Protein AF-A0A498QRJ2-F1 (afdb_monomer_lite)

Foldseek 3Di:
DEKEWDDFDADPDDDQLRTQKTWIADPVPRDIDMDGFVVVLCCVVPVVYWYWYADPVGDIDTWDWDDDPDDDIGIDD

Structure (mmCIF, N/CA/C/O backbone):
data_AF-A0A498QRJ2-F1
#
_entry.id   AF-A0A498QRJ2-F1
#
loop_
_atom_site.group_PDB
_atom_site.id
_atom_site.type_symbol
_atom_site.label_atom_id
_atom_site.label_alt_id
_atom_site.label_comp_id
_atom_site.label_asym_id
_atom_site.label_entity_id
_atom_site.label_seq_id
_atom_site.pdbx_PDB_ins_code
_atom_site.Cartn_x
_atom_site.Cartn_y
_atom_site.Cartn_z
_atom_site.occupancy
_atom_site.B_iso_or_equiv
_atom_site.auth_seq_id
_atom_site.auth_comp_id
_atom_site.auth_asym_id
_atom_site.auth_atom_id
_atom_site.pdbx_PDB_model_num
ATOM 1 N N . MET A 1 1 ? -10.928 -4.305 7.669 1.00 83.88 1 MET A N 1
ATOM 2 C CA . MET A 1 1 ? -10.483 -2.938 8.034 1.00 83.88 1 MET A CA 1
ATOM 3 C C . MET A 1 1 ? -9.966 -2.251 6.773 1.00 83.88 1 MET A C 1
ATOM 5 O O . MET A 1 1 ? -9.367 -2.951 5.963 1.00 83.88 1 MET A O 1
ATOM 9 N N . ALA A 1 2 ? -10.210 -0.950 6.565 1.00 93.62 2 ALA A N 1
ATOM 10 C CA . ALA A 1 2 ? -9.702 -0.227 5.395 1.00 93.62 2 ALA A CA 1
ATOM 11 C C . ALA A 1 2 ? -8.857 0.987 5.804 1.00 93.62 2 ALA A C 1
ATOM 13 O O . ALA A 1 2 ? -9.278 1.739 6.677 1.00 93.62 2 ALA A O 1
ATOM 14 N N . ILE A 1 3 ? -7.702 1.181 5.167 1.00 97.00 3 ILE A N 1
ATOM 15 C CA . ILE A 1 3 ? -6.817 2.331 5.397 1.00 97.00 3 ILE A CA 1
ATOM 16 C C . ILE A 1 3 ? -6.697 3.184 4.131 1.00 97.00 3 ILE A C 1
ATOM 18 O O . ILE A 1 3 ? -6.647 2.662 3.014 1.00 97.00 3 ILE A O 1
ATOM 22 N N . ARG A 1 4 ? -6.620 4.503 4.307 1.00 97.38 4 ARG A N 1
ATOM 23 C CA . ARG A 1 4 ? -6.293 5.454 3.243 1.00 97.38 4 ARG A CA 1
ATOM 24 C C . ARG A 1 4 ? -4.798 5.730 3.269 1.00 97.38 4 ARG A C 1
ATOM 26 O O . ARG A 1 4 ? -4.296 6.230 4.274 1.00 97.38 4 ARG A O 1
ATOM 33 N N . ILE A 1 5 ? -4.101 5.439 2.177 1.00 97.38 5 ILE A N 1
ATOM 34 C CA . ILE A 1 5 ? -2.690 5.798 2.009 1.00 97.38 5 ILE A CA 1
ATOM 35 C C . ILE A 1 5 ? -2.602 7.303 1.744 1.00 97.38 5 ILE A C 1
ATOM 37 O O . ILE A 1 5 ? -3.286 7.820 0.863 1.00 97.38 5 ILE A O 1
ATOM 41 N N . THR A 1 6 ? -1.775 8.003 2.518 1.00 96.69 6 THR A N 1
ATOM 42 C CA . THR A 1 6 ? -1.644 9.469 2.474 1.00 96.69 6 THR A CA 1
ATOM 43 C C . THR A 1 6 ? -0.296 9.933 1.942 1.00 96.69 6 THR A C 1
ATOM 45 O O . THR A 1 6 ? -0.208 11.016 1.372 1.00 96.69 6 THR A O 1
ATOM 48 N N . ALA A 1 7 ? 0.755 9.127 2.099 1.00 95.38 7 ALA A N 1
ATOM 49 C CA . ALA A 1 7 ? 2.071 9.411 1.541 1.00 95.38 7 ALA A CA 1
ATOM 50 C C . ALA A 1 7 ? 2.860 8.123 1.296 1.00 95.38 7 ALA A C 1
ATOM 52 O O . ALA A 1 7 ? 2.617 7.089 1.924 1.00 95.38 7 ALA A O 1
ATOM 53 N N . ILE A 1 8 ? 3.854 8.212 0.416 1.00 96.44 8 ILE A N 1
ATOM 54 C CA . ILE A 1 8 ? 4.807 7.139 0.132 1.00 96.44 8 ILE A CA 1
ATOM 55 C C . ILE A 1 8 ? 6.232 7.681 0.166 1.00 96.44 8 ILE A C 1
ATOM 57 O O . ILE A 1 8 ? 6.481 8.847 -0.138 1.00 96.44 8 ILE A O 1
ATOM 61 N N . ARG A 1 9 ? 7.185 6.817 0.512 1.00 96.00 9 ARG A N 1
ATOM 62 C CA . ARG A 1 9 ? 8.617 7.078 0.365 1.00 96.00 9 ARG A CA 1
ATOM 63 C C . ARG A 1 9 ? 9.179 6.165 -0.701 1.00 96.00 9 ARG A C 1
ATOM 65 O O . ARG A 1 9 ? 9.084 4.943 -0.580 1.00 96.00 9 ARG A O 1
ATOM 72 N N . LEU A 1 10 ? 9.817 6.768 -1.691 1.00 94.81 10 LEU A N 1
ATOM 73 C CA . LEU A 1 10 ? 10.503 6.074 -2.770 1.00 94.81 10 LEU A CA 1
ATOM 74 C C . LEU A 1 10 ? 12.013 6.050 -2.501 1.00 94.81 10 LEU A C 1
ATOM 76 O O . LEU A 1 10 ? 12.554 6.984 -1.906 1.00 94.81 10 LEU A O 1
ATOM 80 N N . SER A 1 11 ? 12.686 4.971 -2.899 1.00 94.44 11 SER A N 1
ATOM 81 C CA . SER A 1 11 ? 14.149 4.871 -2.871 1.00 94.44 11 SER A CA 1
ATOM 82 C C . SER A 1 11 ? 14.662 4.013 -4.028 1.00 94.44 11 SER A C 1
ATOM 84 O O . SER A 1 11 ? 14.142 2.926 -4.282 1.00 94.44 11 SER A O 1
ATOM 86 N N . GLY A 1 12 ? 15.699 4.492 -4.720 1.00 90.88 12 GLY A N 1
ATOM 87 C CA . GLY A 1 12 ? 16.314 3.789 -5.852 1.00 90.88 12 GLY A CA 1
ATOM 88 C C . GLY A 1 12 ? 15.528 3.851 -7.169 1.00 90.88 12 GLY A C 1
ATOM 89 O O . GLY A 1 12 ? 15.873 3.118 -8.087 1.00 90.88 12 GLY A O 1
ATOM 90 N N . GLY A 1 13 ? 14.491 4.693 -7.260 1.00 91.38 13 GLY A N 1
ATOM 91 C CA . GLY A 1 13 ? 13.668 4.910 -8.455 1.00 91.38 13 GLY A CA 1
ATOM 92 C C . GLY A 1 13 ? 12.373 5.665 -8.129 1.00 91.38 13 GLY A C 1
ATOM 93 O O . GLY A 1 13 ? 12.135 6.002 -6.967 1.00 91.38 13 GLY A O 1
ATOM 94 N N . THR A 1 14 ? 11.550 5.949 -9.142 1.00 90.50 14 THR A N 1
ATOM 95 C CA . THR A 1 14 ? 10.315 6.756 -9.010 1.00 90.50 14 THR A CA 1
ATOM 96 C C . THR A 1 14 ? 9.021 5.951 -9.109 1.00 90.50 14 THR A C 1
ATOM 98 O O . THR A 1 14 ? 7.951 6.473 -8.812 1.00 90.50 14 THR A O 1
ATOM 101 N N . ASP A 1 15 ? 9.106 4.684 -9.507 1.00 91.31 15 ASP A N 1
ATOM 102 C CA . ASP A 1 15 ? 7.935 3.836 -9.715 1.00 91.31 15 ASP A CA 1
ATOM 103 C C . ASP A 1 15 ? 7.508 3.092 -8.442 1.00 91.31 15 ASP A C 1
ATOM 105 O O . ASP A 1 15 ? 8.255 2.960 -7.472 1.00 91.31 15 ASP A O 1
ATOM 109 N N . HIS A 1 16 ? 6.304 2.520 -8.461 1.00 89.00 16 HIS A N 1
ATOM 110 C CA . HIS A 1 16 ? 5.739 1.749 -7.348 1.00 89.00 16 HIS A CA 1
ATOM 111 C C . HIS A 1 16 ? 6.632 0.620 -6.772 1.00 89.00 16 HIS A C 1
ATOM 113 O O . HIS A 1 16 ? 6.620 0.414 -5.551 1.00 89.00 16 HIS A O 1
ATOM 119 N N . PRO A 1 17 ? 7.456 -0.098 -7.566 1.00 90.88 17 PRO A N 1
ATOM 120 C CA . PRO A 1 17 ? 8.420 -1.064 -7.032 1.00 90.88 17 PRO A CA 1
ATOM 121 C C . PRO A 1 17 ? 9.505 -0.449 -6.135 1.00 90.88 17 PRO A C 1
ATOM 123 O O . PRO A 1 17 ? 10.189 -1.181 -5.423 1.00 90.88 17 PRO A O 1
ATOM 126 N N . HIS A 1 18 ? 9.655 0.874 -6.122 1.00 93.31 18 HIS A N 1
ATOM 127 C CA . HIS A 1 18 ? 10.608 1.593 -5.276 1.00 93.31 18 HIS A CA 1
ATOM 128 C C . HIS A 1 18 ? 9.988 2.126 -3.983 1.00 93.31 18 HIS A C 1
ATOM 130 O O . HIS A 1 18 ? 10.678 2.768 -3.189 1.00 93.31 18 HIS A O 1
ATOM 136 N N . ILE A 1 19 ? 8.704 1.847 -3.729 1.00 94.94 19 ILE A N 1
ATOM 137 C CA . ILE A 1 19 ? 8.060 2.195 -2.462 1.00 94.94 19 ILE A CA 1
ATOM 138 C C . ILE A 1 19 ? 8.727 1.412 -1.331 1.00 94.94 19 ILE A C 1
ATOM 140 O O . ILE A 1 19 ? 8.706 0.183 -1.293 1.00 94.94 19 ILE A O 1
ATOM 144 N N . THR A 1 20 ? 9.293 2.146 -0.381 1.00 95.62 20 THR A N 1
ATOM 145 C CA . THR A 1 20 ? 9.953 1.598 0.811 1.00 95.62 20 THR A CA 1
ATOM 146 C C . THR A 1 20 ? 9.103 1.766 2.062 1.00 95.62 20 THR A C 1
ATOM 148 O O . THR A 1 20 ? 9.129 0.906 2.943 1.00 95.62 20 THR A O 1
ATOM 151 N N . ARG A 1 21 ? 8.317 2.845 2.137 1.00 97.19 21 ARG A N 1
ATOM 152 C CA . ARG A 1 21 ? 7.486 3.180 3.296 1.00 97.19 21 ARG A CA 1
ATOM 153 C C . ARG A 1 21 ? 6.184 3.829 2.851 1.00 97.19 21 ARG A C 1
ATOM 155 O O . ARG A 1 21 ? 6.181 4.567 1.866 1.00 97.19 21 ARG A O 1
ATOM 162 N N . LEU A 1 22 ? 5.106 3.558 3.575 1.00 97.69 22 LEU A N 1
ATOM 163 C CA . LEU A 1 22 ? 3.783 4.124 3.335 1.00 97.69 22 LEU A CA 1
ATOM 164 C C . LEU A 1 22 ? 3.237 4.710 4.632 1.00 97.69 22 LEU A C 1
ATOM 166 O O . LEU A 1 22 ? 3.358 4.083 5.682 1.00 97.69 22 LEU A O 1
ATOM 170 N N . TRP A 1 23 ? 2.616 5.881 4.537 1.00 98.19 23 TRP A N 1
ATOM 171 C CA . TRP A 1 23 ? 1.835 6.492 5.609 1.00 98.19 23 TRP A CA 1
ATOM 172 C C . TRP A 1 23 ? 0.360 6.329 5.307 1.00 98.19 23 TRP A C 1
ATOM 174 O O . TRP A 1 23 ? -0.058 6.386 4.147 1.00 98.19 23 TRP A O 1
ATOM 184 N N . TRP A 1 24 ? -0.420 6.122 6.356 1.00 97.94 24 TRP A N 1
ATOM 185 C CA . TRP A 1 24 ? -1.833 5.836 6.224 1.00 97.94 24 TRP A CA 1
ATOM 186 C C . TRP A 1 24 ? -2.644 6.411 7.379 1.00 97.94 24 TRP A C 1
ATOM 188 O O . TRP A 1 24 ? -2.119 6.712 8.453 1.00 97.94 24 TRP A O 1
ATOM 198 N N . VAL A 1 25 ? -3.944 6.545 7.135 1.00 97.56 25 VAL A N 1
ATOM 199 C CA . VAL A 1 25 ? -4.960 6.859 8.139 1.00 97.56 25 VAL A CA 1
ATOM 200 C C . VAL A 1 25 ? -6.102 5.851 8.047 1.00 97.56 25 VAL A C 1
ATOM 202 O O . VAL A 1 25 ? -6.514 5.469 6.951 1.00 97.56 25 VAL A O 1
ATOM 205 N N . ASN A 1 26 ? -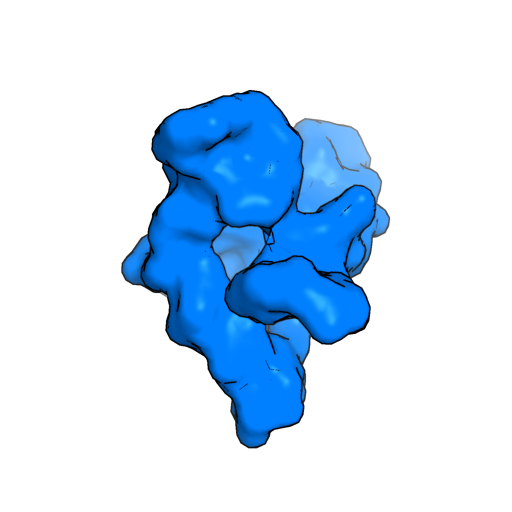6.620 5.411 9.187 1.00 96.12 26 ASN A N 1
ATOM 206 C CA . ASN A 1 26 ? -7.861 4.662 9.278 1.00 96.12 26 ASN A CA 1
ATOM 207 C C . ASN A 1 26 ? -9.021 5.664 9.414 1.00 96.12 26 ASN A C 1
ATOM 209 O O . ASN A 1 26 ? -9.159 6.295 10.461 1.00 96.12 26 ASN A O 1
ATOM 213 N N . PRO A 1 27 ? -9.871 5.837 8.388 1.00 93.44 27 PRO A N 1
ATOM 214 C CA . PRO A 1 27 ? -10.945 6.828 8.416 1.00 93.44 27 PRO A CA 1
ATOM 215 C C . PRO A 1 27 ? -12.041 6.511 9.444 1.00 93.44 27 PRO A C 1
ATOM 217 O O . PRO A 1 27 ? -12.807 7.402 9.792 1.00 93.44 27 PRO A O 1
ATOM 220 N N . ALA A 1 28 ? -12.142 5.265 9.922 1.00 93.75 28 ALA A N 1
ATOM 221 C CA . ALA A 1 28 ? -13.137 4.880 10.923 1.00 93.75 28 ALA A CA 1
ATOM 222 C C . ALA A 1 28 ? -12.709 5.246 12.353 1.00 93.75 28 ALA A C 1
ATOM 224 O O . ALA A 1 28 ? -13.565 5.496 13.197 1.00 93.75 28 ALA A O 1
ATOM 225 N N . THR A 1 29 ? -11.401 5.270 12.629 1.00 95.44 29 THR A N 1
ATOM 226 C CA . THR A 1 29 ? -10.852 5.480 13.982 1.00 95.44 29 THR A CA 1
ATOM 227 C C . THR A 1 29 ? -10.003 6.746 14.108 1.00 95.44 29 THR A C 1
ATOM 229 O O . THR A 1 29 ? -9.667 7.140 15.218 1.00 95.44 29 THR A O 1
ATOM 232 N N . ASN A 1 30 ? -9.661 7.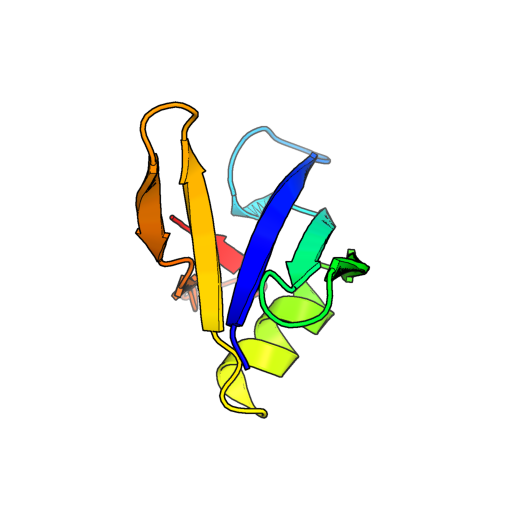399 12.993 1.00 94.19 30 ASN A N 1
ATOM 233 C CA . ASN A 1 30 ? -8.651 8.460 12.893 1.00 94.19 30 ASN A CA 1
ATOM 234 C C . ASN A 1 30 ? -7.235 8.036 13.315 1.00 94.19 30 ASN A C 1
ATOM 236 O O . ASN A 1 30 ? -6.350 8.881 13.451 1.00 94.19 30 ASN A O 1
ATOM 240 N N . GLU A 1 31 ? -6.989 6.736 13.484 1.00 96.44 31 GLU A N 1
ATOM 241 C CA . GLU A 1 31 ? -5.643 6.233 13.732 1.00 96.44 31 GLU A CA 1
ATOM 242 C C . GLU A 1 31 ? -4.762 6.492 12.518 1.00 96.44 31 GLU A C 1
ATOM 244 O O . GLU A 1 31 ? -5.177 6.317 11.372 1.00 96.44 31 GLU A O 1
ATOM 249 N N . THR A 1 32 ? -3.524 6.889 12.775 1.00 97.31 32 THR A N 1
ATOM 250 C CA . THR A 1 32 ? -2.518 7.077 11.736 1.00 97.31 32 THR A CA 1
ATOM 251 C C . THR A 1 32 ? -1.337 6.174 12.014 1.00 97.31 32 THR A C 1
ATOM 253 O O . THR A 1 32 ? -1.051 5.819 13.158 1.00 97.31 32 THR A O 1
ATOM 256 N N . GLY A 1 33 ? -0.639 5.795 10.957 1.00 97.31 33 GLY A N 1
ATOM 257 C CA . GLY A 1 33 ? 0.506 4.916 11.073 1.00 97.31 33 GLY A CA 1
ATOM 258 C C . GLY A 1 33 ? 1.382 4.983 9.843 1.00 97.31 33 GLY A C 1
ATOM 259 O O . GLY A 1 33 ? 1.092 5.672 8.861 1.00 97.31 33 GLY A O 1
ATOM 260 N N . ASN A 1 34 ? 2.501 4.278 9.922 1.00 97.31 34 ASN A N 1
ATOM 261 C CA . ASN A 1 34 ? 3.377 4.104 8.785 1.00 97.31 34 ASN A CA 1
ATOM 262 C C . ASN A 1 34 ? 4.083 2.760 8.867 1.00 97.31 34 ASN A C 1
ATOM 264 O O . ASN A 1 34 ? 4.600 2.385 9.918 1.00 97.31 34 ASN A O 1
ATOM 268 N N . ASN A 1 35 ? 4.116 2.069 7.737 1.00 97.81 35 ASN A N 1
ATOM 269 C CA . ASN A 1 35 ? 4.619 0.710 7.640 1.00 97.81 35 ASN A CA 1
ATOM 270 C C . ASN A 1 35 ? 5.528 0.608 6.410 1.00 97.81 35 ASN A C 1
ATOM 272 O O . ASN A 1 35 ? 5.474 1.425 5.481 1.00 97.81 35 ASN A O 1
ATOM 276 N N . THR A 1 36 ? 6.374 -0.410 6.388 1.00 97.12 36 THR A N 1
ATOM 277 C CA . THR A 1 36 ? 7.099 -0.811 5.185 1.00 97.12 36 THR A CA 1
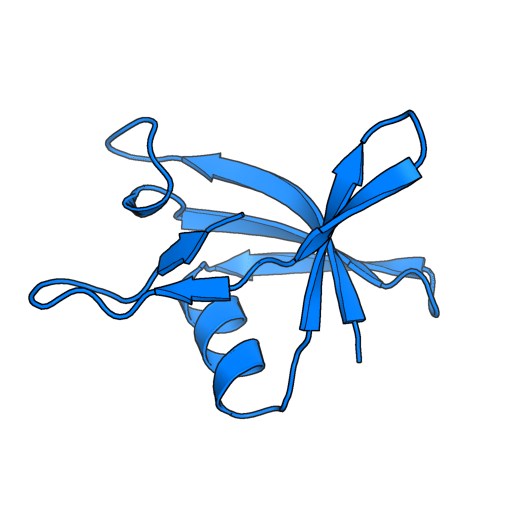ATOM 278 C C . THR A 1 36 ? 6.133 -1.353 4.133 1.00 97.12 36 THR A C 1
ATOM 280 O O . THR A 1 36 ? 5.024 -1.804 4.431 1.00 97.12 36 THR A O 1
ATOM 283 N N . ARG A 1 37 ? 6.572 -1.360 2.870 1.00 95.62 37 ARG A N 1
ATOM 284 C CA . ARG A 1 37 ? 5.801 -1.987 1.787 1.00 95.62 37 ARG A CA 1
ATOM 285 C C . ARG A 1 37 ? 5.481 -3.455 2.082 1.00 95.62 37 ARG A C 1
ATOM 287 O O . ARG A 1 37 ? 4.363 -3.883 1.825 1.00 95.62 37 ARG A O 1
ATOM 294 N N . ALA A 1 38 ? 6.450 -4.208 2.605 1.00 95.38 38 ALA A N 1
ATOM 295 C CA . ALA A 1 38 ? 6.287 -5.634 2.883 1.00 95.38 38 ALA A CA 1
ATOM 296 C C . ALA A 1 38 ? 5.210 -5.894 3.948 1.00 95.38 38 ALA A C 1
ATOM 298 O O . ALA A 1 38 ? 4.388 -6.788 3.773 1.00 95.38 38 ALA A O 1
ATOM 299 N N . GLU A 1 39 ? 5.161 -5.077 5.002 1.00 96.62 39 GLU A N 1
ATOM 300 C CA . GLU A 1 39 ? 4.133 -5.176 6.046 1.00 96.62 39 GLU A CA 1
ATOM 301 C C . GLU A 1 39 ? 2.730 -4.890 5.498 1.00 96.62 39 GLU A C 1
ATOM 303 O O . GLU A 1 39 ? 1.806 -5.644 5.781 1.00 96.62 39 GLU A O 1
ATOM 308 N N . ILE A 1 40 ? 2.561 -3.850 4.670 1.00 95.56 40 ILE A N 1
ATOM 309 C CA . ILE A 1 40 ? 1.253 -3.556 4.056 1.00 95.56 40 ILE A CA 1
ATOM 310 C C . ILE A 1 40 ? 0.832 -4.662 3.082 1.00 95.56 40 ILE A C 1
ATOM 312 O O . ILE A 1 40 ? -0.335 -5.043 3.075 1.00 95.56 40 ILE A O 1
ATOM 316 N N . VAL A 1 41 ? 1.760 -5.198 2.282 1.00 95.44 41 VAL A N 1
ATOM 317 C CA . VAL A 1 41 ? 1.479 -6.348 1.405 1.00 95.44 41 VAL A CA 1
ATOM 318 C C . VAL A 1 41 ? 1.017 -7.548 2.233 1.00 95.44 41 VAL A C 1
ATOM 320 O O . VAL A 1 41 ? -0.033 -8.111 1.940 1.00 95.44 41 VAL A O 1
ATOM 323 N N . SER A 1 42 ? 1.754 -7.900 3.291 1.00 95.56 42 SER A N 1
ATOM 324 C CA . SER A 1 42 ? 1.391 -9.013 4.176 1.00 95.56 42 SER A CA 1
ATOM 325 C C . SER A 1 42 ? 0.019 -8.808 4.815 1.00 95.56 42 SER A C 1
ATOM 327 O O . SER A 1 42 ? -0.774 -9.739 4.868 1.00 95.56 42 SER A O 1
ATOM 329 N N . TRP A 1 43 ? -0.289 -7.592 5.262 1.00 95.88 43 TRP A N 1
ATOM 330 C CA . TRP A 1 43 ? -1.582 -7.264 5.857 1.00 95.88 43 TRP A CA 1
ATOM 331 C C . TRP A 1 43 ? -2.748 -7.380 4.855 1.00 95.88 43 TRP A C 1
ATOM 333 O O . TRP A 1 43 ? -3.815 -7.892 5.196 1.00 95.88 43 TRP A O 1
ATOM 343 N N . ILE A 1 44 ? -2.557 -6.953 3.600 1.00 94.56 44 ILE A N 1
ATOM 344 C CA . ILE A 1 44 ? -3.581 -7.099 2.551 1.00 94.56 44 ILE A CA 1
ATOM 345 C C . ILE A 1 44 ? -3.831 -8.581 2.238 1.00 94.56 44 ILE A C 1
ATOM 347 O O . ILE A 1 44 ? -4.985 -9.007 2.223 1.00 94.56 44 ILE A O 1
ATOM 351 N N . GLU A 1 45 ? -2.769 -9.362 2.034 1.0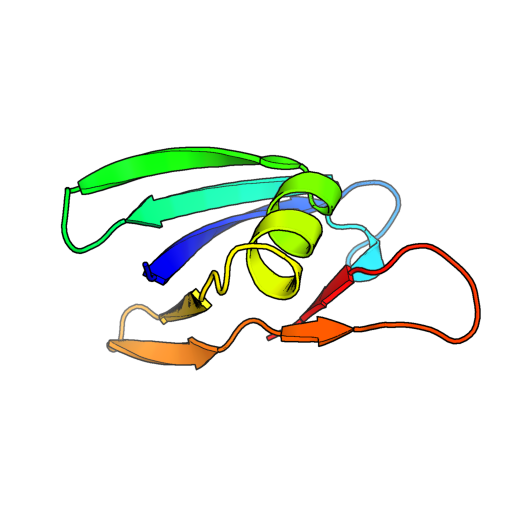0 94.19 45 GLU A N 1
ATOM 352 C CA . GLU A 1 45 ? -2.873 -10.766 1.613 1.00 94.19 45 GLU A CA 1
ATOM 353 C C . GLU A 1 45 ? -3.323 -11.701 2.748 1.00 94.19 45 GLU A C 1
ATOM 355 O O . GLU A 1 45 ? -4.144 -12.588 2.526 1.00 94.19 45 GLU A O 1
ATOM 360 N N . ASN A 1 46 ? -2.816 -11.505 3.970 1.00 94.50 46 ASN A N 1
ATOM 361 C CA . ASN A 1 46 ? -2.989 -12.466 5.067 1.00 94.50 46 ASN A CA 1
ATOM 362 C C . ASN A 1 46 ? -4.062 -12.057 6.085 1.00 94.50 46 ASN A C 1
ATOM 364 O O . ASN A 1 46 ? -4.625 -12.918 6.757 1.00 94.50 46 ASN A O 1
ATOM 368 N N . GLU A 1 47 ? -4.366 -10.763 6.210 1.00 93.62 47 GLU A N 1
ATOM 369 C CA . GLU A 1 47 ? -5.297 -10.238 7.224 1.00 93.62 47 GLU A CA 1
ATOM 370 C C . GLU A 1 47 ? -6.562 -9.619 6.607 1.00 93.62 47 GLU A C 1
ATOM 372 O O . GLU A 1 47 ? -7.332 -8.933 7.285 1.00 93.62 47 GLU A O 1
ATOM 377 N N . ASN A 1 48 ? -6.804 -9.866 5.311 1.00 91.25 48 ASN A N 1
ATOM 378 C CA . ASN A 1 48 ? -7.937 -9.314 4.558 1.00 91.25 48 ASN A CA 1
ATOM 379 C C . ASN A 1 48 ? -8.003 -7.772 4.659 1.00 91.25 48 ASN A C 1
ATOM 381 O O . ASN A 1 48 ? -9.079 -7.156 4.745 1.00 91.25 48 ASN A O 1
ATOM 385 N N . GLY A 1 49 ? -6.823 -7.148 4.711 1.00 93.44 49 GLY A N 1
ATOM 386 C CA . GLY A 1 49 ? -6.649 -5.707 4.724 1.00 93.44 49 GLY A CA 1
ATOM 387 C C . GLY A 1 49 ? -7.094 -5.075 3.408 1.00 93.44 49 GLY A C 1
ATOM 388 O O . GLY A 1 49 ? -6.948 -5.652 2.332 1.00 93.44 49 GLY A O 1
ATOM 389 N N . LYS A 1 50 ? -7.647 -3.862 3.475 1.00 96.25 50 LYS A N 1
ATOM 390 C CA . LYS A 1 50 ? -8.025 -3.082 2.288 1.00 96.25 50 LYS A CA 1
ATOM 391 C C . LYS A 1 50 ? -7.337 -1.727 2.321 1.00 96.25 50 LYS A C 1
ATOM 393 O O . LYS A 1 50 ? -7.418 -1.020 3.320 1.00 96.25 50 LYS A O 1
ATOM 398 N N . ALA A 1 51 ? -6.695 -1.339 1.229 1.00 96.50 51 ALA A N 1
ATOM 399 C CA . ALA A 1 51 ? -6.055 -0.037 1.109 1.00 96.50 51 ALA A CA 1
ATOM 400 C C . ALA A 1 51 ? -6.586 0.716 -0.113 1.00 96.50 51 ALA A C 1
ATOM 402 O O . ALA A 1 51 ? -6.935 0.113 -1.129 1.00 96.50 51 ALA A O 1
ATOM 403 N N . TYR A 1 52 ? -6.651 2.039 -0.013 1.00 97.50 52 TYR A N 1
ATOM 404 C CA . TYR A 1 52 ? -7.034 2.914 -1.116 1.00 97.50 52 TYR A CA 1
ATOM 405 C C . TYR A 1 52 ? -6.294 4.250 -1.034 1.00 97.50 52 TYR A C 1
ATOM 407 O O . TYR A 1 52 ? -5.799 4.635 0.027 1.00 97.50 52 TYR A O 1
ATOM 415 N N . VAL A 1 53 ? -6.228 4.957 -2.157 1.00 96.19 53 VAL A N 1
ATOM 416 C CA . VAL A 1 53 ? -5.867 6.378 -2.222 1.00 96.19 53 VAL A CA 1
ATOM 417 C C . VAL A 1 53 ? -7.116 7.190 -2.534 1.00 96.19 53 VAL A C 1
ATOM 419 O O . VAL A 1 53 ? -8.049 6.686 -3.163 1.00 96.19 53 VAL A O 1
ATOM 422 N N . GLU A 1 54 ? -7.146 8.432 -2.071 1.00 95.88 54 GLU A N 1
ATOM 423 C CA . GLU A 1 54 ? -8.242 9.369 -2.310 1.00 95.88 54 GLU A CA 1
ATOM 424 C C . GLU 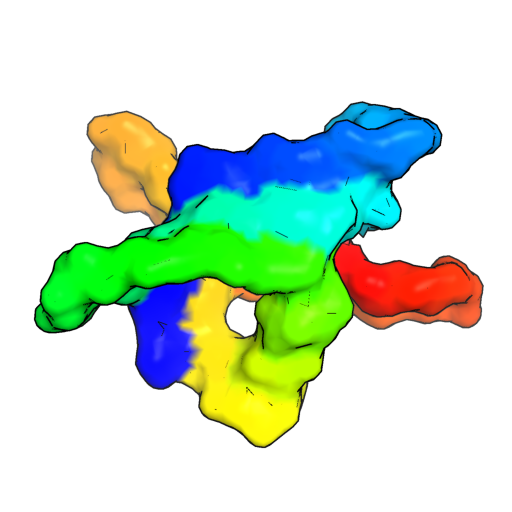A 1 54 ? -7.655 10.723 -2.699 1.00 95.88 54 GLU A C 1
ATOM 426 O O . GLU A 1 54 ? -6.706 11.180 -2.056 1.00 95.88 54 GLU A O 1
ATOM 431 N N . ASP A 1 55 ? -8.187 11.341 -3.752 1.00 92.50 55 ASP A N 1
ATOM 432 C CA . ASP A 1 55 ? -7.814 12.703 -4.136 1.00 92.50 55 ASP A CA 1
ATOM 433 C C . ASP A 1 55 ? -8.599 13.763 -3.336 1.00 92.50 55 ASP A C 1
ATOM 435 O O . ASP A 1 55 ? -9.485 13.452 -2.537 1.00 92.50 55 ASP A O 1
ATOM 439 N N . SER A 1 56 ? -8.286 15.044 -3.544 1.00 90.06 56 SER A N 1
ATOM 440 C CA . SER A 1 56 ? -8.993 16.152 -2.884 1.00 90.06 56 SER A CA 1
ATOM 441 C C . SER A 1 56 ? -10.457 16.305 -3.319 1.00 90.06 56 SER A C 1
ATOM 443 O O . SER A 1 56 ? -11.223 16.968 -2.623 1.00 90.06 56 SER A O 1
ATOM 445 N N . GLY A 1 57 ? -10.850 15.704 -4.445 1.00 91.44 57 GLY A N 1
ATOM 446 C CA . GLY A 1 57 ? -12.229 15.644 -4.931 1.00 91.44 57 GLY A CA 1
ATOM 447 C C . GLY A 1 57 ? -13.032 14.471 -4.360 1.00 91.44 57 GLY A C 1
ATOM 448 O O . GLY A 1 57 ? -14.228 14.374 -4.623 1.00 91.44 57 GLY A O 1
ATOM 449 N N . GLY A 1 58 ? -12.404 13.592 -3.572 1.00 91.19 58 GLY A N 1
ATOM 450 C CA . GLY A 1 58 ? -13.033 12.403 -2.999 1.00 91.19 58 GLY A CA 1
ATOM 451 C C . GLY A 1 58 ? -13.055 11.189 -3.933 1.00 91.19 58 GLY A C 1
ATOM 452 O O . GLY A 1 58 ? -13.701 10.189 -3.605 1.00 91.19 58 GLY A O 1
ATOM 453 N N . HIS A 1 59 ? -12.362 11.224 -5.076 1.00 94.38 59 HIS A N 1
ATOM 454 C CA . HIS A 1 59 ? -12.246 10.056 -5.949 1.00 94.38 59 HIS A CA 1
ATOM 455 C C . HIS A 1 59 ? -11.312 9.025 -5.331 1.00 94.38 59 HIS A C 1
ATOM 457 O O . HIS A 1 59 ? -10.199 9.347 -4.916 1.00 94.38 59 HIS A O 1
ATOM 463 N N . ARG A 1 60 ? -11.757 7.765 -5.303 1.00 95.00 60 ARG A N 1
ATOM 464 C CA . ARG A 1 60 ? -11.035 6.662 -4.663 1.00 95.00 60 ARG A CA 1
ATOM 465 C C . ARG A 1 60 ? -10.508 5.664 -5.674 1.00 95.00 60 ARG A C 1
ATOM 467 O O . ARG A 1 60 ? -11.248 5.205 -6.542 1.00 95.00 60 ARG A O 1
ATOM 474 N N . VAL A 1 61 ? -9.260 5.252 -5.477 1.00 96.50 61 VAL A N 1
ATOM 475 C CA . VAL A 1 61 ? -8.637 4.152 -6.220 1.00 96.50 61 VAL A CA 1
ATOM 476 C C . VAL A 1 61 ? -8.123 3.113 -5.233 1.00 96.50 61 VAL A C 1
ATOM 478 O O . VAL A 1 61 ? -7.420 3.438 -4.277 1.00 96.50 61 VAL A O 1
ATOM 481 N N . ASN A 1 62 ? -8.492 1.852 -5.452 1.00 96.00 62 ASN A N 1
ATOM 482 C CA . ASN A 1 62 ? -8.054 0.752 -4.599 1.00 96.00 62 ASN A CA 1
ATOM 483 C C . ASN A 1 62 ? -6.577 0.442 -4.841 1.00 96.00 62 ASN A C 1
ATOM 485 O O . ASN A 1 62 ? -6.149 0.285 -5.982 1.00 96.00 62 ASN A O 1
ATOM 489 N N . VAL A 1 63 ? -5.833 0.266 -3.757 1.00 95.44 63 VAL A N 1
ATOM 490 C CA . VAL A 1 63 ? -4.467 -0.246 -3.799 1.00 95.44 63 VAL A CA 1
ATOM 491 C C . VAL A 1 63 ? -4.534 -1.768 -3.863 1.00 95.44 63 VAL A C 1
ATOM 493 O O . VAL A 1 63 ? -5.216 -2.405 -3.059 1.00 95.44 63 VAL A O 1
ATOM 496 N N . LYS A 1 64 ? -3.810 -2.355 -4.812 1.00 94.62 64 LYS A N 1
ATOM 497 C CA . LYS A 1 64 ? -3.695 -3.804 -4.990 1.00 94.62 64 LYS A CA 1
ATOM 498 C C . LYS A 1 64 ? -2.253 -4.254 -4.824 1.00 94.62 64 LYS A C 1
ATOM 500 O O . LYS A 1 64 ? -1.319 -3.502 -5.113 1.00 94.62 64 LYS A O 1
ATOM 505 N N . VAL A 1 65 ? -2.091 -5.500 -4.395 1.00 95.56 65 VAL A N 1
ATOM 506 C CA . VAL A 1 65 ? -0.805 -6.191 -4.402 1.00 95.56 65 VAL A CA 1
ATOM 507 C C . VAL A 1 65 ? -0.546 -6.717 -5.811 1.00 95.56 65 VAL A C 1
ATOM 509 O O . VAL A 1 65 ? -1.428 -7.277 -6.460 1.00 95.56 65 VAL A O 1
ATOM 512 N N . VAL A 1 66 ? 0.672 -6.503 -6.297 1.00 94.94 66 VAL A N 1
ATOM 513 C CA . VAL A 1 66 ? 1.170 -7.067 -7.547 1.00 94.94 66 VAL A CA 1
ATOM 514 C C . VAL A 1 66 ? 2.253 -8.085 -7.226 1.00 94.94 66 VAL A C 1
ATOM 516 O O . VAL A 1 66 ? 3.232 -7.767 -6.544 1.00 94.94 66 VAL A O 1
ATOM 519 N N . THR A 1 67 ? 2.092 -9.288 -7.772 1.00 93.50 67 THR A N 1
ATOM 520 C CA . THR A 1 67 ? 3.066 -10.379 -7.706 1.00 93.50 67 THR A CA 1
ATOM 521 C C . THR A 1 67 ? 3.821 -10.460 -9.035 1.00 93.50 67 THR A C 1
ATOM 523 O O . THR A 1 67 ? 3.296 -11.020 -9.999 1.00 93.50 67 THR A O 1
ATOM 526 N N . PRO A 1 68 ? 5.015 -9.851 -9.152 1.00 89.00 68 PRO A N 1
ATOM 527 C CA . PRO A 1 68 ? 5.801 -9.936 -10.378 1.00 89.00 68 PRO A CA 1
ATOM 528 C C . PRO A 1 68 ? 6.378 -11.347 -10.568 1.00 89.00 68 PRO A C 1
ATOM 530 O O . PRO A 1 68 ? 6.547 -12.090 -9.605 1.00 89.00 68 PRO A O 1
ATOM 533 N N . ALA A 1 69 ? 6.745 -11.693 -11.807 1.00 89.69 69 ALA A N 1
ATOM 534 C CA . ALA A 1 69 ? 7.424 -12.961 -12.102 1.00 89.69 69 ALA A CA 1
ATOM 535 C C . ALA A 1 69 ? 8.791 -13.081 -11.398 1.00 89.69 69 ALA A C 1
ATOM 537 O O . ALA A 1 69 ? 9.219 -14.181 -11.059 1.00 89.69 69 ALA A O 1
ATOM 538 N N . TYR A 1 70 ? 9.456 -11.945 -11.159 1.00 86.19 70 TYR A N 1
ATOM 539 C CA . TYR A 1 70 ? 10.725 -11.851 -10.443 1.00 86.19 70 TYR A CA 1
ATOM 540 C C . TYR A 1 70 ? 10.727 -10.624 -9.524 1.00 86.19 70 TYR A C 1
ATOM 542 O O . TYR A 1 70 ? 10.235 -9.560 -9.902 1.00 86.19 70 TYR A O 1
ATOM 550 N N . GLY A 1 71 ? 11.332 -10.757 -8.342 1.00 84.88 71 GLY A N 1
ATOM 551 C CA . GLY A 1 71 ? 11.458 -9.677 -7.360 1.00 84.88 71 GLY A CA 1
ATOM 552 C C . GLY A 1 71 ? 10.329 -9.630 -6.319 1.00 84.88 71 GLY A C 1
ATOM 553 O O . GLY A 1 71 ? 9.421 -10.461 -6.329 1.00 84.88 71 GLY A O 1
ATOM 554 N N . PRO A 1 72 ? 10.402 -8.684 -5.367 1.00 88.94 72 PRO A N 1
ATOM 555 C CA . PRO A 1 72 ? 9.438 -8.583 -4.279 1.00 88.94 72 PRO A CA 1
ATOM 556 C C . PRO A 1 72 ? 8.077 -8.065 -4.760 1.00 88.94 72 PRO A C 1
ATOM 558 O O . PRO A 1 72 ? 7.995 -7.211 -5.645 1.00 88.94 72 PRO A O 1
ATOM 561 N N . MET A 1 73 ? 7.010 -8.526 -4.104 1.00 92.50 73 MET A N 1
ATOM 562 C CA . MET A 1 73 ? 5.664 -7.980 -4.286 1.00 92.50 73 MET A CA 1
ATOM 563 C C . MET A 1 73 ? 5.628 -6.479 -3.977 1.00 92.50 73 MET A C 1
ATOM 565 O O . MET A 1 73 ? 6.345 -5.983 -3.096 1.00 92.50 73 MET A O 1
ATOM 569 N N . TYR A 1 74 ? 4.769 -5.756 -4.692 1.00 93.12 74 TYR A N 1
ATOM 570 C CA . TYR A 1 74 ? 4.616 -4.316 -4.518 1.00 93.12 74 TYR A CA 1
ATOM 571 C C . TYR A 1 74 ? 3.162 -3.857 -4.607 1.00 93.12 74 TYR A C 1
ATOM 573 O O . TYR A 1 74 ? 2.275 -4.618 -4.977 1.00 93.12 74 TYR A O 1
ATOM 581 N N . LEU A 1 75 ? 2.925 -2.604 -4.222 1.00 94.06 75 LEU A N 1
ATOM 582 C CA . LEU A 1 75 ? 1.598 -1.997 -4.171 1.00 94.06 75 LEU A CA 1
ATOM 583 C C . LEU A 1 75 ? 1.383 -1.102 -5.386 1.00 94.06 75 LEU A C 1
ATOM 585 O O . LEU A 1 75 ? 2.278 -0.341 -5.739 1.00 94.06 75 LEU A O 1
ATOM 589 N N . ARG A 1 76 ? 0.203 -1.163 -6.003 1.00 93.62 76 ARG A N 1
ATOM 590 C CA . ARG A 1 76 ? -0.170 -0.324 -7.150 1.00 93.62 76 ARG A CA 1
ATOM 591 C C . ARG A 1 76 ? -1.604 0.174 -7.015 1.00 93.62 76 ARG A C 1
ATOM 593 O O . ARG A 1 76 ? -2.471 -0.573 -6.569 1.00 93.62 76 ARG A O 1
ATOM 600 N N . THR A 1 77 ? -1.817 1.421 -7.419 1.00 90.00 77 THR A N 1
ATOM 601 C CA . THR A 1 77 ? -3.125 2.049 -7.650 1.00 90.00 77 THR A CA 1
ATOM 602 C 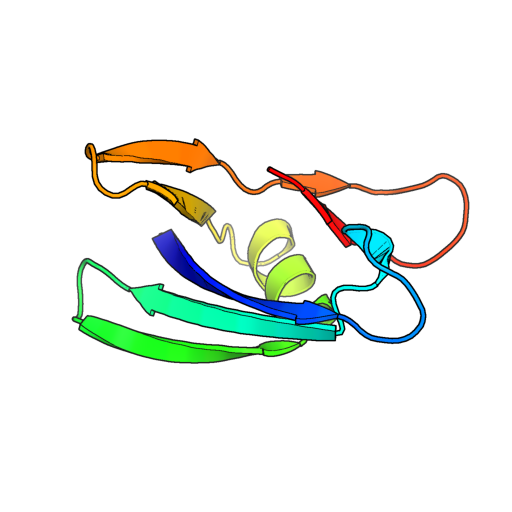C . THR A 1 77 ? -3.461 2.023 -9.129 1.00 90.00 77 THR A C 1
ATOM 604 O O . THR A 1 77 ? -2.512 2.224 -9.928 1.00 90.00 77 THR A O 1
#

InterPro domains:
  IPR024997 Protein of unknown function DUF3892 [PF13031] (4-77)

pLDDT: mean 94.19, std 3.04, range [83.88, 98.19]

Secondary structure (DSSP, 8-state):
-EEEEEEEEE-SSSSGGGEEEEEEE-TTT--EEEEEHHHHHHHHHHS--EEEEE-TT--EEEEEEE--SSS--EEE-

Sequence (77 aa):
MAIRITAIRLSGGTDHPHITRLWWVNPATNETGNNTRAEIVSWIENENGKAYVEDSGGHRVNVKVVTPAYGPMYLRT

Organism: NCBI:txid2341080

Radius of gyration: 12.14 Å; chains: 1; bounding box: 30×29×26 Å